Protein AF-A0A285EYS0-F1 (afdb_monomer)

Foldseek 3Di:
DDDDDPDPPPVVVVVVVVVVVVVVVVVVVVVVVVVCVVVVVVVVVVCVVVVVVVVVVVVVVVVVLVVQLVVVCVVDPSVVSNVVSVVVVVVVVVVVVVVVVVVVCVVDPPDPVVVVVVVVVVVVVVVVVVVVVVVD

Radius of gyration: 33.96 Å; Cα contacts (8 Å, |Δi|>4): 15; chains: 1; bounding box: 80×23×104 Å

Structure (mmCIF, N/CA/C/O backbone):
data_AF-A0A285EYS0-F1
#
_entry.id   AF-A0A285EYS0-F1
#
loop_
_atom_site.group_PDB
_atom_site.id
_atom_site.type_symbol
_atom_site.label_atom_id
_atom_site.label_alt_id
_atom_site.label_comp_id
_atom_site.label_asym_id
_atom_site.label_entity_id
_atom_site.label_seq_id
_atom_site.pdbx_PDB_ins_code
_atom_site.Cartn_x
_atom_site.Cartn_y
_atom_site.Cartn_z
_atom_site.occupancy
_atom_site.B_iso_or_equiv
_atom_site.auth_seq_id
_atom_site.auth_comp_id
_atom_site.auth_asym_id
_atom_site.auth_atom_id
_atom_site.pdbx_PDB_model_num
ATOM 1 N N . MET A 1 1 ? -44.220 -5.188 78.602 1.00 48.44 1 MET A N 1
ATOM 2 C CA . MET A 1 1 ? -44.219 -4.238 77.466 1.00 48.44 1 MET A CA 1
ATOM 3 C C . MET A 1 1 ? -42.795 -3.734 77.354 1.00 48.44 1 MET A C 1
ATOM 5 O O . MET A 1 1 ? -42.339 -3.124 78.301 1.00 48.44 1 MET A O 1
ATOM 9 N N . THR A 1 2 ? -42.006 -4.125 76.361 1.00 45.09 2 THR A N 1
ATOM 10 C CA . THR A 1 2 ? -42.129 -3.653 74.976 1.00 45.09 2 THR A CA 1
ATOM 11 C C . THR A 1 2 ? -41.519 -4.660 73.992 1.00 45.09 2 THR A C 1
ATOM 13 O O . THR A 1 2 ? -40.399 -5.130 74.155 1.00 45.09 2 THR A O 1
ATOM 16 N N . THR A 1 3 ? -42.273 -4.992 72.952 1.00 48.72 3 THR A N 1
ATOM 17 C CA . THR A 1 3 ? -41.838 -5.768 71.787 1.00 48.72 3 THR A CA 1
ATOM 18 C C . THR A 1 3 ? -41.036 -4.852 70.858 1.00 48.72 3 THR A C 1
ATOM 20 O O . THR A 1 3 ? -41.607 -3.921 70.293 1.00 48.72 3 THR A O 1
ATOM 23 N N . HIS A 1 4 ? -39.723 -5.061 70.724 1.00 51.66 4 HIS A N 1
ATOM 24 C CA . HIS A 1 4 ? -38.920 -4.409 69.682 1.00 51.66 4 HIS A CA 1
ATOM 25 C C . HIS A 1 4 ? -39.040 -5.222 68.395 1.00 51.66 4 HIS A C 1
ATOM 27 O O . HIS A 1 4 ? -38.507 -6.320 68.275 1.00 51.66 4 HIS A O 1
ATOM 33 N N . THR A 1 5 ? -39.830 -4.696 67.469 1.00 52.88 5 THR A N 1
ATOM 34 C CA . THR A 1 5 ? -40.111 -5.295 66.170 1.00 52.88 5 THR A CA 1
ATOM 35 C C . THR A 1 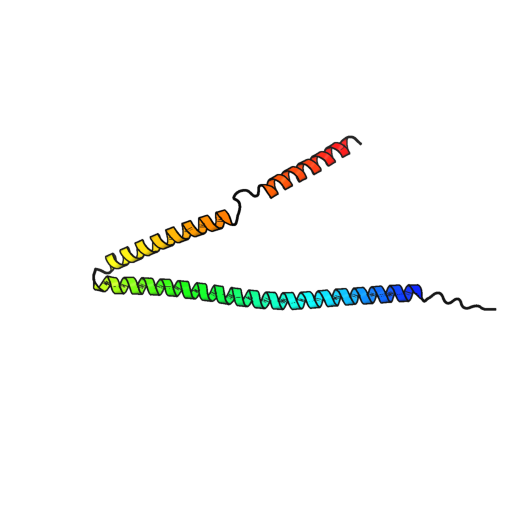5 ? -38.873 -5.212 65.271 1.00 52.88 5 THR A C 1
ATOM 37 O O . THR A 1 5 ? -38.493 -4.140 64.806 1.00 52.88 5 THR A O 1
ATOM 40 N N . GLU A 1 6 ? -38.264 -6.367 65.025 1.00 55.44 6 GLU A N 1
ATOM 41 C CA . GLU A 1 6 ? -37.297 -6.671 63.965 1.00 55.44 6 GLU A CA 1
ATOM 42 C C . GLU A 1 6 ? -37.856 -6.306 62.571 1.00 55.44 6 GLU A C 1
ATOM 44 O O . GLU A 1 6 ? -38.543 -7.105 61.937 1.00 55.44 6 GLU A O 1
ATOM 49 N N . GLN A 1 7 ? -37.605 -5.087 62.081 1.00 50.03 7 GLN A N 1
ATOM 50 C CA . GLN A 1 7 ? -38.058 -4.635 60.749 1.00 50.03 7 GLN A CA 1
ATOM 51 C C . GLN A 1 7 ? -36.955 -4.009 59.872 1.00 50.03 7 GLN A C 1
ATOM 53 O O . GLN A 1 7 ? -37.251 -3.304 58.912 1.00 50.03 7 GLN A O 1
ATOM 58 N N . GLN A 1 8 ? -35.679 -4.322 60.126 1.00 59.03 8 GLN A N 1
ATOM 59 C CA . GLN A 1 8 ? -34.570 -4.000 59.205 1.00 59.03 8 GLN A CA 1
ATOM 60 C C . GLN A 1 8 ? -33.944 -5.141 58.350 1.00 59.03 8 GLN A C 1
ATOM 62 O O . GLN A 1 8 ? -32.905 -4.883 57.744 1.00 59.03 8 GLN A O 1
ATOM 67 N N . PRO A 1 9 ? -34.514 -6.355 58.174 1.00 69.75 9 PRO A N 1
ATOM 68 C CA . PRO A 1 9 ? -33.832 -7.385 57.377 1.00 69.75 9 PRO A CA 1
ATOM 69 C C . PRO A 1 9 ? -33.974 -7.245 55.846 1.00 69.75 9 PRO A C 1
ATOM 71 O O . PRO A 1 9 ? -33.046 -7.572 55.115 1.00 69.75 9 PRO A O 1
ATOM 74 N N . THR A 1 10 ? -35.083 -6.731 55.304 1.00 74.38 10 THR A N 1
ATOM 75 C CA . THR A 1 10 ? -35.320 -6.702 53.840 1.00 74.38 10 THR A CA 1
ATOM 76 C C . THR A 1 10 ? -34.649 -5.532 53.119 1.00 74.38 10 THR A C 1
ATOM 78 O O . THR A 1 10 ? -34.122 -5.713 52.023 1.00 74.38 10 THR A O 1
ATOM 81 N N . ALA A 1 11 ? -34.618 -4.343 53.728 1.00 78.19 11 ALA A N 1
ATOM 82 C CA . ALA A 1 11 ? -33.977 -3.167 53.132 1.00 78.19 11 ALA A CA 1
ATOM 83 C C . ALA A 1 11 ? -32.448 -3.336 53.006 1.00 78.19 11 ALA A C 1
ATOM 85 O O . ALA A 1 11 ? -31.864 -2.950 51.993 1.00 78.19 11 ALA A O 1
ATOM 86 N N . GLN A 1 12 ? -31.806 -3.976 53.992 1.00 79.06 12 GLN A N 1
ATOM 87 C CA . GLN A 1 12 ? -30.372 -4.284 53.943 1.00 79.06 12 GLN A CA 1
ATOM 88 C C . GLN A 1 12 ? -30.030 -5.319 52.862 1.00 79.06 12 GLN A C 1
ATOM 90 O O . GLN A 1 12 ? -29.042 -5.142 52.155 1.00 79.06 12 GLN A O 1
ATOM 95 N N . LEU A 1 13 ? -30.857 -6.353 52.670 1.00 82.62 13 LEU A N 1
ATOM 96 C CA . LEU A 1 13 ? -30.640 -7.362 51.624 1.00 82.62 13 LEU A CA 1
ATOM 97 C C . LEU A 1 13 ? -30.757 -6.774 50.211 1.00 82.62 13 LEU A C 1
ATOM 99 O O . LEU A 1 13 ? -29.939 -7.087 49.349 1.00 82.62 13 LEU A O 1
ATOM 103 N N . VAL A 1 14 ? -31.728 -5.884 49.976 1.00 83.62 14 VAL A N 1
ATOM 104 C CA . VAL A 1 14 ? -31.880 -5.185 48.685 1.00 83.62 14 VAL A CA 1
ATOM 105 C C . VAL A 1 14 ? -30.687 -4.265 48.413 1.00 83.62 14 VAL A C 1
ATOM 107 O O . VAL A 1 14 ? -30.193 -4.218 47.283 1.00 83.62 14 VAL A O 1
ATOM 110 N N . SER A 1 15 ? -30.178 -3.582 49.442 1.00 84.00 15 SER A N 1
ATOM 111 C CA . SER A 1 15 ? -28.959 -2.772 49.339 1.00 84.00 15 SER A CA 1
ATOM 112 C C . SER A 1 15 ? -27.740 -3.628 48.983 1.00 84.00 15 SER A C 1
ATOM 114 O O . SER A 1 15 ? -27.019 -3.304 48.044 1.00 84.00 15 SER A O 1
ATOM 116 N N . GLN A 1 16 ? -27.542 -4.757 49.670 1.00 84.81 16 GLN A N 1
ATOM 117 C CA . GLN A 1 16 ? -26.415 -5.665 49.428 1.00 84.81 16 GLN A CA 1
ATOM 118 C C . GLN A 1 16 ? -26.482 -6.351 48.058 1.00 84.81 16 GLN A C 1
ATOM 120 O O . GLN A 1 16 ? -25.453 -6.522 47.410 1.00 84.81 16 GLN A O 1
ATOM 125 N N . LEU A 1 17 ? -27.674 -6.735 47.591 1.00 85.12 17 LEU A N 1
ATOM 126 C CA . LEU A 1 17 ? -27.872 -7.276 46.241 1.00 85.12 17 LEU A CA 1
ATOM 127 C C . LEU A 1 17 ? -27.559 -6.223 45.176 1.00 85.12 17 LEU A C 1
ATOM 129 O O . LEU A 1 17 ? -26.869 -6.522 44.206 1.00 85.12 17 LEU A O 1
ATOM 133 N N . SER A 1 18 ? -28.015 -4.984 45.372 1.00 88.62 18 SER A N 1
ATOM 134 C CA . SER A 1 18 ? -27.727 -3.874 44.453 1.00 88.62 18 SER A CA 1
ATOM 135 C C . SER A 1 18 ? -26.227 -3.578 44.380 1.00 88.62 18 SER A C 1
ATOM 137 O O . SER A 1 18 ? -25.688 -3.319 43.304 1.00 88.62 18 SER A O 1
ATOM 139 N N . GLU A 1 19 ? -25.535 -3.665 45.513 1.00 90.69 19 GLU A N 1
ATOM 140 C CA . GLU A 1 19 ? -24.089 -3.480 45.606 1.00 90.69 19 GLU A CA 1
ATOM 141 C C . GLU A 1 19 ? -23.313 -4.629 44.939 1.00 90.69 19 GLU A C 1
ATOM 143 O O . GLU A 1 19 ? -22.374 -4.379 44.180 1.00 90.69 19 GLU A O 1
ATOM 148 N N . GLN A 1 20 ? -23.753 -5.879 45.113 1.00 89.81 20 GLN A N 1
ATOM 149 C CA . GLN A 1 20 ? -23.179 -7.046 44.433 1.00 89.81 20 GLN A CA 1
ATOM 150 C C . GLN A 1 20 ? -23.387 -6.996 42.919 1.00 89.81 20 GLN A C 1
ATOM 152 O O . GLN A 1 20 ? -22.444 -7.226 42.169 1.00 89.81 20 GLN A O 1
ATOM 157 N N . VAL A 1 21 ? -24.587 -6.638 42.455 1.00 90.56 21 VAL A N 1
ATOM 158 C CA . VAL A 1 21 ? -24.869 -6.466 41.022 1.00 90.56 21 VAL A CA 1
ATOM 159 C C . VAL A 1 21 ? -24.027 -5.328 40.444 1.00 90.56 21 VAL A C 1
ATOM 161 O O . VAL A 1 21 ? -23.438 -5.485 39.379 1.00 90.56 21 VAL A O 1
ATOM 164 N N . SER A 1 22 ? -23.904 -4.203 41.156 1.00 92.88 22 SER A N 1
ATOM 165 C CA . SER A 1 22 ? -23.041 -3.087 40.745 1.00 92.88 22 SER A CA 1
ATOM 166 C C . SER A 1 22 ? -21.572 -3.507 40.640 1.00 92.88 22 SER A C 1
ATOM 168 O O . SER A 1 22 ? -20.877 -3.112 39.704 1.00 92.88 22 SER A O 1
ATOM 170 N N . THR A 1 23 ? -21.106 -4.340 41.569 1.00 92.56 23 THR A N 1
ATOM 171 C CA . THR A 1 2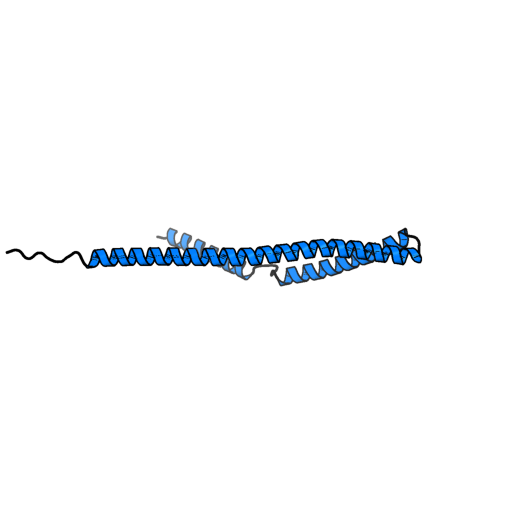3 ? -19.742 -4.885 41.570 1.00 92.56 23 THR A CA 1
ATOM 172 C C . THR A 1 23 ? -19.533 -5.844 40.403 1.00 92.56 23 THR A C 1
ATOM 174 O O . THR A 1 23 ? -18.605 -5.654 39.626 1.00 92.56 23 THR A O 1
ATOM 177 N N . LEU A 1 24 ? -20.458 -6.781 40.188 1.00 94.38 24 LEU A N 1
ATOM 178 C CA . LEU A 1 24 ? -20.407 -7.728 39.075 1.00 94.38 24 LEU A CA 1
ATOM 179 C C . LEU A 1 24 ? -20.370 -7.015 37.718 1.00 94.38 24 LEU A C 1
ATOM 181 O O . LEU A 1 24 ? -19.567 -7.356 36.856 1.00 94.38 24 LEU A O 1
ATOM 185 N N . VAL A 1 25 ? -21.206 -5.988 37.533 1.00 95.44 25 VAL A N 1
ATOM 186 C CA . VAL A 1 25 ? -21.209 -5.187 36.301 1.00 95.44 25 VAL A CA 1
ATOM 187 C C . VAL A 1 25 ? -19.865 -4.482 36.103 1.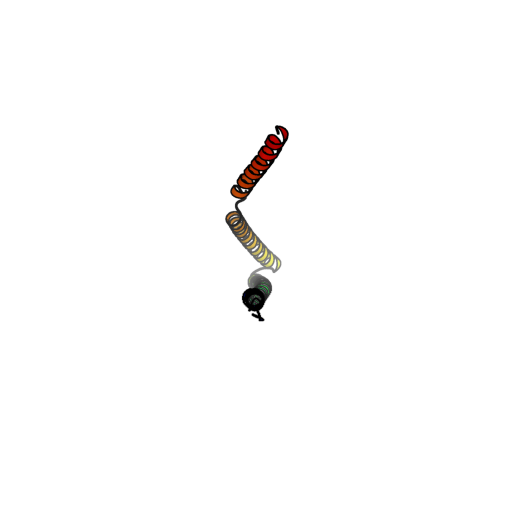00 95.44 25 VAL A C 1
ATOM 189 O O . VAL A 1 25 ? -19.353 -4.449 34.986 1.00 95.44 25 VAL A O 1
ATOM 192 N N . LYS A 1 26 ? -19.260 -3.929 37.163 1.00 95.88 26 LYS A N 1
ATOM 193 C CA . LYS A 1 26 ? -17.925 -3.311 37.078 1.00 95.88 26 LYS A CA 1
ATOM 194 C C . LYS A 1 26 ? -16.842 -4.330 36.728 1.00 95.88 26 LYS A C 1
ATOM 196 O O . LYS A 1 26 ? -15.945 -4.001 35.947 1.00 95.88 26 LYS A O 1
ATOM 201 N N . ASP A 1 27 ? -16.928 -5.539 37.266 1.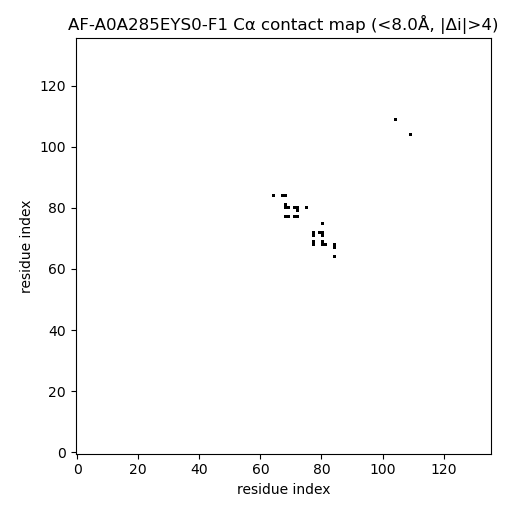00 96.19 27 ASP A N 1
ATOM 202 C CA . ASP A 1 27 ? -15.970 -6.610 36.996 1.00 96.19 27 ASP A CA 1
ATOM 203 C C . ASP A 1 27 ? -16.079 -7.091 35.548 1.00 96.19 27 ASP A C 1
ATOM 205 O O . ASP A 1 27 ? -15.066 -7.160 34.853 1.00 96.19 27 ASP A O 1
ATOM 209 N N . GLU A 1 28 ? -17.297 -7.298 35.045 1.00 95.56 28 GLU A N 1
ATOM 210 C CA . GLU A 1 28 ? -17.545 -7.691 33.654 1.00 95.56 28 GLU A CA 1
ATOM 211 C C . GLU A 1 28 ? -17.069 -6.607 32.676 1.00 95.56 28 GLU A C 1
ATOM 213 O O . GLU A 1 28 ? -16.426 -6.899 31.668 1.00 95.56 28 GLU A O 1
ATOM 218 N N . LEU A 1 29 ? -17.302 -5.328 32.999 1.00 95.81 29 LEU A N 1
ATOM 219 C CA . LEU A 1 29 ? -16.773 -4.205 32.220 1.00 95.81 29 LEU A CA 1
ATOM 220 C C . LEU A 1 29 ? -15.242 -4.162 32.243 1.00 95.81 29 LEU A C 1
ATOM 222 O O . LEU A 1 29 ? -14.613 -3.865 31.225 1.00 95.81 29 LEU A O 1
ATOM 226 N N . THR A 1 30 ? -14.629 -4.454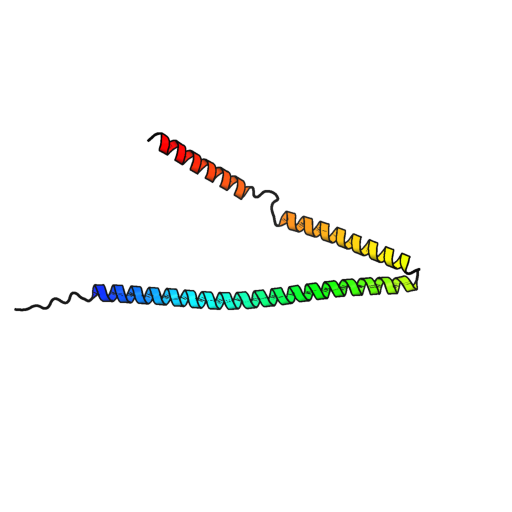 33.389 1.00 96.62 30 THR A N 1
ATOM 227 C CA . THR A 1 30 ? -13.169 -4.496 33.526 1.00 96.62 30 THR A CA 1
ATOM 228 C C . THR A 1 30 ? -12.587 -5.651 32.718 1.00 96.62 30 THR A C 1
ATOM 230 O O . THR A 1 30 ? -11.613 -5.457 31.988 1.00 96.62 30 THR A O 1
ATOM 233 N N . LEU A 1 31 ? -13.217 -6.823 32.769 1.00 96.12 31 LEU A N 1
ATOM 234 C CA . LEU A 1 31 ? -12.842 -7.994 31.988 1.00 96.12 31 LEU A CA 1
ATOM 235 C C . LEU A 1 31 ? -12.987 -7.735 30.485 1.00 96.12 31 LEU A C 1
ATOM 237 O O . LEU A 1 31 ? -12.023 -7.913 29.739 1.00 96.12 31 LEU A O 1
ATOM 241 N N . ALA A 1 32 ? -14.137 -7.215 30.052 1.00 96.06 32 ALA A N 1
ATOM 242 C CA . ALA A 1 32 ? -14.385 -6.841 28.664 1.00 96.06 32 ALA A CA 1
ATOM 243 C C . ALA A 1 32 ? -13.366 -5.805 28.169 1.00 96.06 32 ALA A C 1
ATOM 245 O O . ALA A 1 32 ? -12.863 -5.908 27.048 1.00 96.06 32 ALA A O 1
ATOM 246 N N . ARG A 1 33 ? -12.995 -4.832 29.014 1.00 95.94 33 ARG A N 1
ATOM 247 C CA . ARG A 1 33 ? -11.950 -3.852 28.695 1.00 95.94 33 ARG A CA 1
ATOM 248 C C . ARG A 1 33 ? -10.589 -4.519 28.510 1.00 95.94 33 ARG A C 1
ATOM 250 O O . ARG A 1 33 ? -9.892 -4.183 27.554 1.00 95.94 33 ARG A O 1
ATOM 257 N N . MET A 1 34 ? -10.201 -5.442 29.390 1.00 96.81 34 MET A N 1
ATOM 258 C CA . MET A 1 34 ? -8.940 -6.181 29.260 1.00 96.81 34 MET A CA 1
ATOM 259 C C . MET A 1 34 ? -8.910 -7.008 27.973 1.00 96.81 34 MET A C 1
ATOM 261 O O . MET A 1 34 ? -7.952 -6.914 27.203 1.00 96.81 34 MET A O 1
ATOM 265 N N . GLU A 1 35 ? -9.984 -7.743 27.687 1.00 95.56 35 GLU A N 1
ATOM 266 C CA . GLU A 1 35 ? -10.088 -8.556 26.478 1.00 95.56 35 GLU A CA 1
ATOM 267 C C . GLU A 1 35 ? -10.076 -7.689 25.209 1.00 95.56 35 GLU A C 1
ATOM 269 O O . GLU A 1 35 ? -9.403 -8.022 24.232 1.00 95.56 35 GLU A O 1
ATOM 274 N N . MET A 1 36 ? -10.752 -6.535 25.226 1.00 96.69 36 MET A N 1
ATOM 275 C CA . MET A 1 36 ? -10.698 -5.558 24.136 1.00 96.69 36 MET A CA 1
ATOM 276 C C . MET A 1 36 ? -9.291 -5.010 23.910 1.00 96.69 36 MET A C 1
ATOM 278 O O . MET A 1 36 ? -8.874 -4.886 22.760 1.00 96.69 36 MET A O 1
ATOM 282 N N . VAL A 1 37 ? -8.554 -4.673 24.971 1.00 96.31 37 VAL A N 1
ATOM 283 C CA . VAL A 1 37 ? -7.173 -4.180 24.854 1.00 96.31 37 VAL A CA 1
ATOM 284 C C . VAL A 1 37 ? -6.273 -5.261 24.267 1.00 96.31 37 VAL A C 1
ATOM 286 O O . VAL A 1 37 ? -5.478 -4.974 23.373 1.00 96.31 37 VAL A O 1
ATOM 289 N N . GLU A 1 38 ? -6.410 -6.509 24.710 1.00 95.19 38 GLU A N 1
ATOM 290 C CA . GLU A 1 38 ? -5.604 -7.607 24.187 1.00 95.19 38 GLU A CA 1
ATOM 291 C C . GLU A 1 38 ? -5.938 -7.932 22.724 1.00 95.19 38 GLU A C 1
ATOM 293 O O . GLU A 1 38 ? -5.030 -8.031 21.891 1.00 95.19 38 GLU A O 1
ATOM 298 N N . LYS A 1 39 ? -7.228 -8.009 22.373 1.00 94.62 39 LYS A N 1
ATOM 299 C CA . LYS A 1 39 ? -7.679 -8.147 20.978 1.00 94.62 39 LYS A CA 1
ATOM 300 C C . LYS A 1 39 ? -7.191 -6.981 20.124 1.00 94.62 39 LYS A C 1
ATOM 302 O O . LYS A 1 39 ? -6.660 -7.206 19.039 1.00 94.62 39 LYS A O 1
ATOM 307 N N . GLY A 1 40 ? -7.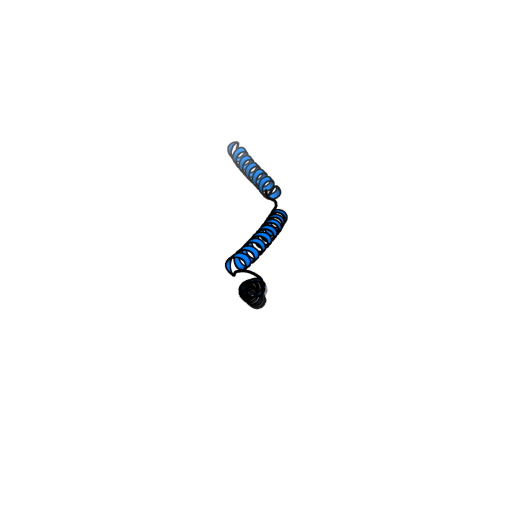305 -5.755 20.630 1.00 96.31 40 GLY A N 1
ATOM 308 C CA . GLY A 1 40 ? -6.849 -4.537 19.967 1.00 96.31 40 GLY A CA 1
ATOM 309 C C . GLY A 1 40 ? -5.340 -4.527 19.737 1.00 96.31 40 GLY A C 1
ATOM 310 O O . GLY A 1 40 ? -4.893 -4.186 18.646 1.00 96.31 40 GLY A O 1
ATOM 311 N N . LYS A 1 41 ? -4.545 -4.979 20.711 1.00 96.44 41 LYS A N 1
ATOM 312 C CA . LYS A 1 41 ? -3.090 -5.108 20.571 1.00 96.44 41 LYS A CA 1
ATOM 313 C C . LYS A 1 41 ? -2.725 -6.138 19.508 1.00 96.44 41 LYS A C 1
ATOM 315 O O . LYS A 1 41 ? -1.921 -5.836 18.634 1.00 96.44 41 LYS A O 1
ATOM 320 N N . ARG A 1 42 ? -3.333 -7.328 19.540 1.00 94.88 42 ARG A N 1
ATOM 321 C CA . ARG A 1 42 ? -3.080 -8.380 18.539 1.00 94.88 42 ARG A CA 1
ATOM 322 C C . ARG A 1 42 ? -3.481 -7.924 17.136 1.00 94.88 42 ARG A C 1
ATOM 324 O O . ARG A 1 42 ? -2.694 -8.075 16.205 1.00 94.88 42 ARG A O 1
ATOM 331 N N . ALA A 1 43 ? -4.658 -7.315 16.999 1.00 96.12 43 ALA A N 1
ATOM 332 C CA . ALA A 1 43 ? -5.124 -6.749 15.737 1.00 96.12 43 ALA A CA 1
ATOM 333 C C . ALA A 1 43 ? -4.204 -5.621 15.248 1.00 96.12 43 ALA A C 1
ATOM 335 O O . ALA A 1 43 ? -3.825 -5.609 14.082 1.00 96.12 43 ALA A O 1
ATOM 336 N N . GLY A 1 44 ? -3.787 -4.718 16.139 1.00 95.75 44 GLY A N 1
ATOM 337 C CA . GLY A 1 44 ? -2.886 -3.609 15.829 1.00 95.75 44 GLY A CA 1
ATOM 338 C C . GLY A 1 44 ? -1.496 -4.074 15.401 1.00 95.75 44 GLY A C 1
ATOM 339 O O . GLY A 1 44 ? -0.985 -3.613 14.385 1.00 95.75 44 GLY A O 1
ATOM 340 N N . THR A 1 45 ? -0.896 -5.033 16.112 1.00 97.31 45 THR A N 1
ATOM 341 C CA . THR A 1 45 ? 0.381 -5.640 15.711 1.00 97.31 45 THR A CA 1
ATOM 342 C C . THR A 1 45 ? 0.249 -6.371 14.378 1.00 97.31 45 THR A C 1
ATOM 344 O O . THR A 1 45 ? 1.100 -6.193 13.513 1.00 97.31 45 THR A O 1
ATOM 347 N N . GLY A 1 46 ? -0.825 -7.140 14.173 1.00 95.06 46 GLY A N 1
ATOM 348 C CA . GLY A 1 46 ? -1.082 -7.823 12.905 1.00 95.06 46 GLY A CA 1
ATOM 349 C C . GLY A 1 46 ? -1.236 -6.848 11.735 1.00 95.06 46 GLY A C 1
ATOM 350 O O . GLY A 1 46 ? -0.584 -7.014 10.707 1.00 95.06 46 GLY A O 1
ATOM 351 N N . ALA A 1 47 ? -2.027 -5.789 11.912 1.00 97.19 47 ALA A N 1
ATOM 352 C CA . ALA A 1 47 ? -2.195 -4.731 10.921 1.00 97.19 47 ALA A CA 1
ATOM 353 C C . ALA A 1 47 ? -0.878 -3.987 10.647 1.00 97.19 47 ALA A C 1
ATOM 355 O O . ALA A 1 47 ? -0.565 -3.711 9.493 1.00 97.19 47 ALA A O 1
ATOM 356 N N . GLY A 1 48 ? -0.079 -3.715 11.683 1.00 97.44 48 GLY A N 1
ATOM 357 C CA . GLY A 1 48 ? 1.241 -3.100 11.550 1.00 97.44 48 GLY A CA 1
ATOM 358 C C . GLY A 1 48 ? 2.230 -3.978 10.781 1.00 97.44 48 GLY A C 1
ATOM 359 O O . GLY A 1 48 ? 2.900 -3.489 9.875 1.00 97.44 48 GLY A O 1
ATOM 360 N N . LEU A 1 49 ? 2.285 -5.279 11.084 1.00 97.88 49 LEU A N 1
ATOM 361 C CA . LEU A 1 49 ? 3.134 -6.239 10.373 1.00 97.88 49 LEU A CA 1
ATOM 362 C C . LEU A 1 49 ? 2.704 -6.405 8.914 1.00 97.88 49 LEU A C 1
ATOM 364 O O . LEU A 1 49 ? 3.556 -6.366 8.032 1.00 97.88 49 LEU A O 1
ATOM 368 N N . LEU A 1 50 ? 1.402 -6.542 8.641 1.00 96.69 50 LEU A N 1
ATOM 369 C CA . LEU A 1 50 ? 0.893 -6.618 7.268 1.00 96.69 50 LEU A CA 1
ATOM 370 C C . LEU A 1 50 ? 1.124 -5.316 6.498 1.00 96.69 50 LEU A C 1
ATOM 372 O O . LEU A 1 50 ? 1.518 -5.362 5.336 1.00 96.69 50 LEU A O 1
ATOM 376 N N . GLY A 1 51 ? 0.940 -4.163 7.142 1.00 97.56 51 GLY A N 1
ATOM 377 C CA . GLY A 1 51 ? 1.260 -2.863 6.558 1.00 97.56 51 GLY A CA 1
ATOM 378 C C . GLY A 1 51 ? 2.745 -2.746 6.211 1.00 97.56 51 GLY A C 1
ATOM 379 O O . GLY A 1 51 ? 3.090 -2.411 5.079 1.00 97.56 51 GLY A O 1
ATOM 380 N N . GLY A 1 52 ? 3.629 -3.099 7.148 1.00 97.81 52 GLY A N 1
ATOM 381 C CA . GLY A 1 52 ? 5.078 -3.110 6.935 1.00 97.81 52 GLY A CA 1
ATOM 382 C C . GLY A 1 52 ? 5.512 -4.085 5.838 1.00 97.81 52 GLY A C 1
ATOM 383 O O . GLY A 1 52 ? 6.299 -3.719 4.965 1.00 97.81 52 GLY A O 1
ATOM 384 N N . ALA A 1 53 ? 4.953 -5.298 5.821 1.00 97.12 53 ALA A N 1
ATOM 385 C CA . ALA A 1 53 ? 5.183 -6.277 4.762 1.00 97.12 53 ALA A CA 1
ATOM 386 C C . ALA A 1 53 ? 4.709 -5.759 3.398 1.00 97.12 53 ALA A C 1
ATOM 388 O O . ALA A 1 53 ? 5.410 -5.936 2.406 1.00 97.12 53 ALA A O 1
ATOM 389 N N . GLY A 1 54 ? 3.567 -5.066 3.348 1.00 96.81 54 GLY A N 1
ATOM 390 C CA . GLY A 1 54 ? 3.063 -4.413 2.142 1.00 96.81 54 GLY A CA 1
ATOM 391 C C . GLY A 1 54 ? 4.034 -3.363 1.600 1.00 96.81 54 GLY A C 1
ATOM 392 O O . GLY A 1 54 ? 4.376 -3.398 0.421 1.00 96.81 54 GLY A O 1
ATOM 393 N N . VAL A 1 55 ? 4.549 -2.477 2.459 1.00 98.00 55 VAL A N 1
ATOM 394 C CA . VAL A 1 55 ? 5.561 -1.479 2.066 1.00 98.00 55 VAL A CA 1
ATOM 395 C C . VAL A 1 55 ? 6.838 -2.155 1.562 1.00 98.00 55 VAL A C 1
ATOM 397 O O . VAL A 1 55 ? 7.359 -1.785 0.511 1.00 98.00 55 VAL A O 1
ATOM 400 N N . MET A 1 56 ? 7.329 -3.179 2.262 1.00 98.00 56 MET A N 1
ATOM 401 C CA . MET A 1 56 ? 8.531 -3.903 1.844 1.00 98.00 56 MET A CA 1
ATOM 402 C C . MET A 1 56 ? 8.328 -4.644 0.515 1.00 98.00 56 MET A C 1
ATOM 404 O O . MET A 1 56 ? 9.213 -4.628 -0.338 1.00 98.00 56 MET A O 1
ATOM 408 N N . ALA A 1 57 ? 7.146 -5.225 0.294 1.00 96.44 57 ALA A N 1
ATOM 409 C CA . ALA A 1 57 ? 6.779 -5.839 -0.976 1.00 96.44 57 ALA A CA 1
ATOM 410 C C . ALA A 1 57 ? 6.727 -4.811 -2.117 1.00 96.44 57 ALA A C 1
ATOM 412 O O . ALA A 1 57 ? 7.206 -5.110 -3.208 1.00 96.44 57 ALA A O 1
ATOM 413 N N . LEU A 1 58 ? 6.225 -3.592 -1.877 1.00 93.88 58 LEU A N 1
ATOM 414 C CA . LEU A 1 58 ? 6.241 -2.515 -2.878 1.00 93.88 58 LEU A CA 1
ATOM 415 C C . LEU A 1 58 ? 7.670 -2.167 -3.314 1.00 93.88 58 LEU A C 1
ATOM 417 O O . LEU A 1 58 ? 7.948 -2.110 -4.514 1.00 93.88 58 LEU A O 1
ATOM 421 N N . TYR A 1 59 ? 8.593 -1.999 -2.362 1.00 97.31 59 TYR A N 1
ATOM 422 C CA . TYR A 1 59 ? 10.009 -1.793 -2.684 1.00 97.31 59 TYR A CA 1
ATOM 423 C C . TYR A 1 59 ? 10.620 -2.999 -3.406 1.00 97.31 59 TYR A C 1
ATOM 425 O O . TYR A 1 59 ? 11.364 -2.817 -4.368 1.00 97.31 59 TYR A O 1
ATOM 433 N N . GLY A 1 60 ? 10.276 -4.222 -2.991 1.00 97.69 60 GLY A N 1
ATOM 434 C CA . GLY A 1 60 ? 10.724 -5.457 -3.636 1.00 97.69 60 GLY A CA 1
ATOM 435 C C . GLY A 1 60 ? 10.281 -5.563 -5.097 1.00 97.69 60 GLY A C 1
ATOM 436 O O . GLY A 1 60 ? 11.090 -5.898 -5.958 1.00 97.69 60 GLY A O 1
ATOM 437 N N . VAL A 1 61 ? 9.030 -5.205 -5.403 1.00 95.69 61 VAL A N 1
ATOM 438 C CA . VAL A 1 61 ? 8.527 -5.133 -6.785 1.00 95.69 61 VAL A CA 1
ATOM 439 C C . VAL A 1 61 ? 9.299 -4.082 -7.583 1.00 95.69 61 VAL A C 1
ATOM 441 O O . VAL A 1 61 ? 9.730 -4.368 -8.696 1.00 95.69 61 VAL A O 1
ATOM 444 N N . GLY A 1 62 ? 9.539 -2.895 -7.018 1.00 95.50 62 GLY A N 1
ATOM 445 C CA . GLY A 1 62 ? 10.351 -1.860 -7.667 1.00 95.50 62 GLY A CA 1
ATOM 446 C C . GLY A 1 62 ? 11.769 -2.340 -7.994 1.00 95.50 62 GLY A C 1
ATOM 447 O O . GLY A 1 62 ? 12.221 -2.202 -9.131 1.00 95.50 62 GLY A O 1
ATOM 448 N N . ALA A 1 63 ? 12.444 -2.968 -7.029 1.00 97.81 63 ALA A N 1
ATOM 449 C CA . ALA A 1 63 ? 13.771 -3.544 -7.223 1.00 97.81 63 ALA A CA 1
ATOM 450 C C . ALA A 1 63 ? 13.769 -4.634 -8.306 1.00 97.81 63 ALA A C 1
ATOM 452 O O . ALA A 1 63 ? 14.632 -4.623 -9.180 1.00 97.81 63 ALA A O 1
ATOM 453 N N . LEU A 1 64 ? 12.767 -5.519 -8.310 1.00 97.56 64 LEU A N 1
ATOM 454 C CA . LEU A 1 64 ? 12.620 -6.565 -9.322 1.00 97.56 64 LEU A CA 1
ATOM 455 C C . LEU A 1 64 ? 12.465 -5.984 -10.734 1.00 97.56 64 LEU A C 1
ATOM 457 O O . LEU A 1 64 ? 13.109 -6.463 -11.664 1.00 97.56 64 LEU A O 1
ATOM 461 N N . LEU A 1 65 ? 11.650 -4.942 -10.907 1.00 96.75 65 LEU A N 1
ATOM 462 C CA . LEU A 1 65 ? 11.473 -4.282 -12.205 1.00 96.75 65 LEU A CA 1
ATOM 463 C C . LEU A 1 65 ? 12.775 -3.642 -12.696 1.00 96.75 65 LEU A C 1
ATOM 465 O O . LEU A 1 65 ? 13.102 -3.756 -13.878 1.00 96.75 65 LEU A O 1
ATOM 469 N N . VAL A 1 66 ? 13.547 -3.027 -11.793 1.00 96.69 66 VAL A N 1
ATOM 470 C CA . VAL A 1 66 ? 14.887 -2.506 -12.105 1.00 96.69 66 VAL A CA 1
ATOM 471 C C . VAL A 1 66 ? 15.825 -3.641 -12.519 1.00 96.69 66 VAL A C 1
ATOM 473 O O . VAL A 1 66 ? 16.510 -3.513 -13.531 1.00 96.69 66 VAL A O 1
ATOM 476 N N . THR A 1 67 ? 15.830 -4.768 -11.801 1.00 98.00 67 THR A N 1
ATOM 477 C CA . THR A 1 67 ? 16.632 -5.948 -12.161 1.00 98.00 67 THR A CA 1
ATOM 478 C C . THR A 1 67 ? 16.257 -6.485 -13.540 1.00 98.00 67 THR A C 1
ATOM 480 O O . THR A 1 67 ? 17.144 -6.723 -14.355 1.00 98.00 67 THR A O 1
ATOM 483 N N . ILE A 1 68 ? 14.963 -6.629 -13.841 1.00 97.81 68 ILE A N 1
ATOM 484 C CA . ILE A 1 68 ? 14.491 -7.072 -15.162 1.00 97.81 68 ILE A CA 1
ATOM 485 C C . ILE A 1 68 ? 14.955 -6.095 -16.247 1.00 97.81 68 ILE A C 1
ATOM 487 O O . ILE A 1 68 ? 15.485 -6.523 -17.271 1.00 97.81 68 ILE A O 1
ATOM 491 N N . GLY A 1 69 ? 14.811 -4.788 -16.015 1.00 98.00 69 GLY A N 1
ATOM 492 C CA . GLY A 1 69 ? 15.283 -3.760 -16.941 1.00 98.00 69 GLY A CA 1
ATOM 493 C C . GLY A 1 69 ? 16.791 -3.833 -17.184 1.00 98.00 69 GLY A C 1
ATOM 494 O O . GLY A 1 69 ? 17.226 -3.773 -18.331 1.00 98.00 69 GLY A O 1
ATOM 495 N N . ALA A 1 70 ? 17.585 -4.029 -16.128 1.00 97.81 70 ALA A N 1
ATOM 496 C CA . ALA A 1 70 ? 19.035 -4.175 -16.223 1.00 97.81 70 ALA A CA 1
ATOM 497 C C . ALA A 1 70 ? 19.441 -5.428 -17.014 1.00 97.81 70 ALA A C 1
ATOM 499 O O . ALA A 1 70 ? 20.327 -5.351 -17.860 1.00 97.81 70 ALA A O 1
ATOM 500 N N . VAL A 1 71 ? 18.765 -6.561 -16.793 1.00 98.19 71 VAL A N 1
ATOM 501 C CA . VAL A 1 71 ? 19.001 -7.801 -17.550 1.00 98.19 71 VAL A CA 1
ATOM 502 C C . VAL A 1 71 ? 18.641 -7.619 -19.025 1.00 98.19 71 VAL A C 1
ATOM 504 O O . VAL A 1 71 ? 19.417 -8.009 -19.892 1.00 98.19 71 VAL A O 1
ATOM 507 N N . LEU A 1 72 ? 17.503 -6.991 -19.337 1.00 98.00 72 LEU A N 1
ATOM 508 C CA . LEU A 1 72 ? 17.111 -6.706 -20.722 1.00 98.00 72 LEU A CA 1
ATOM 509 C C . LEU A 1 72 ? 18.092 -5.754 -21.413 1.00 98.00 72 LEU A C 1
ATOM 511 O O . LEU A 1 72 ? 18.411 -5.954 -22.584 1.00 98.00 72 LEU A O 1
ATOM 515 N N . ALA A 1 73 ? 18.615 -4.763 -20.688 1.00 97.44 73 ALA A N 1
ATOM 516 C CA . ALA A 1 73 ? 19.596 -3.814 -21.205 1.00 97.44 73 ALA A CA 1
ATOM 517 C C . ALA A 1 73 ? 20.934 -4.467 -21.614 1.00 97.44 73 ALA A C 1
ATOM 519 O O . ALA A 1 73 ? 21.715 -3.843 -22.328 1.00 97.44 73 ALA A O 1
ATOM 520 N N . LEU A 1 74 ? 21.193 -5.725 -21.227 1.00 98.00 74 LEU A N 1
ATOM 521 C CA . LEU A 1 74 ? 22.329 -6.502 -21.742 1.00 98.00 74 LEU A CA 1
ATOM 522 C C . LEU A 1 74 ? 22.159 -6.897 -23.218 1.00 98.00 74 LEU A C 1
ATOM 524 O O . LEU A 1 74 ? 23.147 -7.161 -23.897 1.00 98.00 74 LEU A O 1
ATOM 528 N N . PHE A 1 75 ? 20.920 -6.940 -23.716 1.00 97.69 75 PHE A N 1
ATOM 529 C CA . PHE A 1 75 ? 20.585 -7.410 -25.064 1.00 97.69 75 PHE A CA 1
ATOM 530 C C . PHE A 1 75 ? 20.056 -6.301 -25.985 1.00 97.69 75 PHE A C 1
ATOM 532 O O . PHE A 1 75 ? 19.960 -6.504 -27.194 1.00 97.69 75 PHE A O 1
ATOM 539 N N . MET A 1 76 ? 19.681 -5.139 -25.442 1.00 97.38 76 MET A N 1
ATOM 540 C CA . MET A 1 76 ? 19.091 -4.028 -26.198 1.00 97.38 76 MET A CA 1
ATOM 541 C C . MET A 1 76 ? 19.377 -2.671 -25.538 1.00 97.38 76 MET A C 1
ATOM 543 O O . MET A 1 76 ? 19.730 -2.627 -24.361 1.00 97.38 76 MET A O 1
ATOM 547 N N . PRO A 1 77 ? 19.181 -1.539 -26.241 1.00 97.56 77 PRO A N 1
ATOM 548 C CA . PRO A 1 77 ? 19.339 -0.219 -25.642 1.00 97.56 77 PRO A CA 1
ATOM 549 C C . PRO A 1 77 ? 18.439 -0.019 -24.417 1.00 97.56 77 PRO A C 1
ATOM 551 O O . PRO A 1 77 ? 17.277 -0.431 -24.410 1.00 97.56 77 PRO A O 1
ATOM 554 N N . VAL A 1 78 ? 18.952 0.699 -23.414 1.00 96.44 78 VAL A N 1
ATOM 555 C CA . VAL A 1 78 ? 18.272 0.909 -22.122 1.00 96.44 78 VAL A CA 1
ATOM 556 C C . VAL A 1 78 ? 16.856 1.480 -22.264 1.00 96.44 78 VAL A C 1
ATOM 558 O O . VAL A 1 78 ? 15.963 1.105 -21.510 1.00 96.44 78 VAL A O 1
ATOM 561 N N . TRP A 1 79 ? 16.618 2.337 -23.263 1.00 96.75 79 TRP A N 1
ATOM 562 C CA . TRP A 1 79 ? 15.301 2.930 -23.500 1.00 96.75 79 TRP A CA 1
ATOM 563 C C . TRP A 1 79 ? 14.268 1.896 -23.977 1.00 96.75 79 TRP A C 1
ATOM 565 O O . TRP A 1 79 ? 13.110 1.965 -23.569 1.00 96.75 79 TRP A O 1
ATOM 575 N N . VAL A 1 80 ? 14.679 0.904 -24.778 1.00 97.75 80 VAL A N 1
ATOM 576 C CA . VAL A 1 80 ? 13.799 -0.188 -25.232 1.00 97.75 80 VAL A CA 1
ATOM 577 C C . VAL A 1 80 ? 13.476 -1.110 -24.061 1.00 97.75 80 VAL A C 1
ATOM 579 O O . VAL A 1 80 ? 12.311 -1.429 -23.831 1.00 97.75 80 VAL A O 1
ATOM 582 N N . ALA A 1 81 ? 14.491 -1.478 -23.274 1.00 97.62 81 ALA A N 1
ATOM 583 C CA . ALA A 1 81 ? 14.313 -2.284 -22.070 1.00 97.62 81 ALA A CA 1
ATOM 584 C C . ALA A 1 81 ? 13.341 -1.614 -21.081 1.00 97.62 81 ALA A C 1
ATOM 586 O O . ALA A 1 81 ? 12.399 -2.249 -20.605 1.00 97.62 81 ALA A O 1
ATOM 587 N N . ALA A 1 82 ? 13.514 -0.312 -20.829 1.00 95.31 82 ALA A N 1
ATOM 588 C CA . ALA A 1 82 ? 12.634 0.465 -19.962 1.00 95.31 82 ALA A CA 1
ATOM 589 C C . ALA A 1 82 ? 11.187 0.519 -20.484 1.00 95.31 82 ALA A C 1
ATOM 591 O O . ALA A 1 82 ? 10.251 0.373 -19.694 1.00 95.31 82 ALA A O 1
ATOM 592 N N . LEU A 1 83 ? 10.981 0.674 -21.798 1.00 97.88 83 LEU A N 1
ATOM 593 C CA . LEU A 1 83 ? 9.641 0.634 -22.396 1.00 97.88 83 LEU A CA 1
ATOM 594 C C . LEU A 1 83 ? 8.968 -0.728 -22.209 1.00 97.88 83 LEU A C 1
ATOM 596 O O . LEU A 1 83 ? 7.802 -0.771 -21.820 1.00 97.88 83 LEU A O 1
ATOM 600 N N . ILE A 1 84 ? 9.689 -1.833 -22.420 1.00 97.25 84 ILE A N 1
ATOM 601 C CA . ILE A 1 84 ? 9.148 -3.187 -22.221 1.00 97.25 84 ILE A CA 1
ATOM 602 C C . ILE A 1 84 ? 8.704 -3.377 -20.768 1.00 97.25 84 ILE A C 1
ATOM 604 O O . ILE A 1 84 ? 7.565 -3.773 -20.520 1.00 97.25 84 ILE A O 1
ATOM 608 N N . VAL A 1 85 ? 9.566 -3.041 -19.804 1.00 97.19 85 VAL A N 1
ATOM 609 C CA . VAL A 1 85 ? 9.237 -3.142 -18.372 1.00 97.19 85 VAL A CA 1
ATOM 610 C C . VAL A 1 85 ? 8.027 -2.272 -18.024 1.00 97.19 85 VAL A C 1
ATOM 612 O O . VAL A 1 85 ? 7.145 -2.714 -17.289 1.00 97.19 85 VAL A O 1
ATOM 615 N N . THR A 1 86 ? 7.940 -1.070 -18.599 1.00 96.81 86 THR A N 1
ATOM 616 C CA . THR A 1 86 ? 6.809 -0.152 -18.396 1.00 96.81 86 THR A CA 1
ATOM 617 C C . THR A 1 86 ? 5.502 -0.764 -18.897 1.00 96.81 86 THR A C 1
ATOM 619 O O . THR A 1 86 ? 4.522 -0.803 -18.157 1.00 96.81 86 THR A O 1
ATOM 622 N N . VAL A 1 87 ? 5.475 -1.298 -20.120 1.00 97.62 87 VAL A N 1
ATOM 623 C CA . VAL A 1 87 ? 4.272 -1.932 -20.686 1.00 97.62 87 VAL A CA 1
ATOM 624 C C . VAL A 1 87 ? 3.835 -3.133 -19.846 1.00 97.62 87 VAL A C 1
ATOM 626 O O . VAL A 1 87 ? 2.650 -3.263 -19.542 1.00 97.62 87 VAL A O 1
ATOM 629 N N . VAL A 1 88 ? 4.777 -3.979 -19.418 1.00 95.88 88 VAL A N 1
ATOM 630 C CA . VAL A 1 88 ? 4.483 -5.132 -18.552 1.00 95.88 88 VAL A CA 1
ATOM 631 C C . VAL A 1 88 ? 3.906 -4.678 -17.209 1.00 95.88 88 VAL A C 1
ATOM 633 O O . VAL A 1 88 ? 2.894 -5.223 -16.767 1.00 95.88 88 VAL A O 1
ATOM 636 N N . LEU A 1 89 ? 4.491 -3.650 -16.585 1.00 95.31 89 LEU A N 1
ATOM 637 C CA . LEU A 1 89 ? 4.015 -3.096 -15.318 1.00 95.31 89 LEU A CA 1
ATOM 638 C C . LEU A 1 89 ? 2.588 -2.550 -15.433 1.00 95.31 89 LEU A C 1
ATOM 640 O O . LEU A 1 89 ? 1.729 -2.903 -14.626 1.00 95.31 89 LEU A O 1
ATOM 644 N N . PHE A 1 90 ? 2.316 -1.713 -16.436 1.00 96.19 90 PHE A N 1
ATOM 645 C CA . PHE A 1 90 ? 0.983 -1.143 -16.644 1.00 96.19 90 PHE A CA 1
ATOM 646 C C . PHE A 1 90 ? -0.043 -2.207 -17.042 1.00 96.19 90 PHE A C 1
ATOM 648 O O . PHE A 1 90 ? -1.191 -2.134 -16.607 1.00 96.19 90 PHE A O 1
ATOM 655 N N . GLY A 1 91 ? 0.366 -3.227 -17.801 1.00 97.19 91 GLY A N 1
ATOM 656 C CA . GLY A 1 91 ? -0.469 -4.389 -18.096 1.00 97.19 91 GLY A CA 1
ATOM 657 C C . GLY A 1 91 ? -0.866 -5.141 -16.825 1.00 97.19 91 GLY A C 1
ATOM 658 O O . GLY A 1 91 ? -2.054 -5.356 -16.579 1.00 97.19 91 GLY A O 1
ATOM 659 N N . ALA A 1 92 ? 0.107 -5.473 -15.973 1.00 94.75 92 ALA A N 1
ATOM 660 C CA . ALA A 1 92 ? -0.139 -6.129 -14.690 1.00 94.75 92 ALA A CA 1
ATOM 661 C C . ALA A 1 92 ? -1.015 -5.271 -13.759 1.00 94.75 92 ALA A C 1
ATOM 663 O O . ALA A 1 92 ? -1.967 -5.780 -13.167 1.00 94.75 92 ALA A O 1
ATOM 664 N N . ALA A 1 93 ? -0.750 -3.963 -13.678 1.00 93.69 93 ALA A N 1
ATOM 665 C CA . ALA A 1 93 ? -1.557 -3.020 -12.906 1.00 93.69 93 ALA A CA 1
ATOM 666 C C . ALA A 1 93 ? -3.001 -2.941 -13.424 1.00 93.69 93 ALA A C 1
ATOM 668 O O . ALA A 1 93 ? -3.940 -2.943 -12.630 1.00 93.69 93 ALA A O 1
ATOM 669 N N . GLY A 1 94 ? -3.196 -2.936 -14.745 1.00 95.81 94 GLY A N 1
ATOM 670 C CA . GLY A 1 94 ? -4.514 -2.983 -15.371 1.00 95.81 94 GLY A CA 1
ATOM 671 C C . GLY A 1 94 ? -5.286 -4.250 -15.001 1.00 95.81 94 GLY A C 1
ATOM 672 O O . GLY A 1 94 ? -6.439 -4.165 -14.579 1.00 95.81 94 GLY A O 1
ATOM 673 N N . VAL A 1 95 ? -4.646 -5.422 -15.077 1.00 95.94 95 VAL A N 1
ATOM 674 C CA . VAL A 1 95 ? -5.253 -6.701 -14.662 1.00 95.94 95 VAL A CA 1
ATOM 675 C C . VAL A 1 95 ? -5.604 -6.686 -13.174 1.00 95.94 95 VAL A C 1
ATOM 677 O O . VAL A 1 95 ? -6.73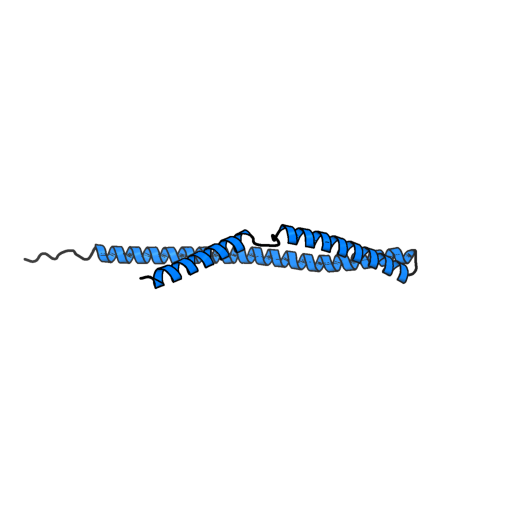6 -7.008 -12.809 1.00 95.94 95 VAL A O 1
ATOM 680 N N . ALA A 1 96 ? -4.680 -6.254 -12.313 1.00 93.38 96 ALA A N 1
ATOM 681 C CA . ALA A 1 96 ? -4.919 -6.143 -10.877 1.00 93.38 96 ALA A CA 1
ATOM 682 C C . ALA A 1 96 ? -6.082 -5.186 -10.562 1.00 93.38 96 ALA A C 1
ATOM 684 O O . ALA A 1 96 ? -6.942 -5.515 -9.746 1.00 93.38 96 ALA A O 1
ATOM 685 N N . ALA A 1 97 ? -6.169 -4.044 -11.251 1.00 94.06 97 ALA A N 1
ATOM 686 C CA . ALA A 1 97 ? -7.263 -3.088 -11.101 1.00 94.06 97 ALA A CA 1
ATOM 687 C C . ALA A 1 97 ? -8.614 -3.677 -11.537 1.00 94.06 97 ALA A C 1
ATOM 689 O O . ALA A 1 97 ? -9.630 -3.444 -10.881 1.00 94.06 97 ALA A O 1
ATOM 690 N N . LEU A 1 98 ? -8.647 -4.472 -12.612 1.00 95.56 98 LEU A N 1
ATOM 691 C CA . LEU A 1 98 ? -9.864 -5.155 -13.058 1.00 95.56 98 LEU A CA 1
ATOM 692 C C . LEU A 1 98 ? -10.321 -6.221 -12.058 1.00 95.56 98 LEU A C 1
ATOM 694 O O . LEU A 1 98 ? -11.505 -6.258 -11.714 1.00 95.56 98 LEU A O 1
ATOM 698 N N . ILE A 1 99 ? -9.395 -7.042 -11.555 1.00 95.12 99 ILE A N 1
ATOM 699 C CA . ILE A 1 99 ? -9.683 -8.047 -10.523 1.00 95.12 99 ILE A CA 1
ATOM 700 C C . ILE A 1 99 ? -10.182 -7.353 -9.253 1.00 95.12 99 ILE A C 1
ATOM 702 O O . ILE A 1 99 ? -11.250 -7.695 -8.749 1.00 95.12 99 ILE A O 1
ATOM 706 N N . GLY A 1 100 ? -9.465 -6.332 -8.778 1.00 90.31 100 GLY A N 1
ATOM 707 C CA . GLY A 1 100 ? -9.837 -5.552 -7.599 1.00 90.31 100 GLY A CA 1
ATOM 708 C C . GLY A 1 100 ? -11.218 -4.916 -7.741 1.00 90.31 100 GLY A C 1
ATOM 709 O O . GLY A 1 100 ? -12.060 -5.072 -6.860 1.00 90.31 100 GLY A O 1
ATOM 710 N N . LYS A 1 101 ? -11.509 -4.292 -8.889 1.00 92.25 101 LYS A N 1
ATOM 711 C CA . LYS A 1 101 ? -12.837 -3.737 -9.189 1.00 92.25 101 LYS A CA 1
ATOM 712 C C . LYS A 1 101 ? -13.926 -4.807 -9.111 1.00 92.25 101 LYS A C 1
ATOM 714 O O . LYS A 1 101 ? -14.992 -4.546 -8.559 1.00 92.25 101 LYS A O 1
ATOM 719 N N . ASN A 1 102 ? -13.681 -5.996 -9.657 1.00 88.38 102 ASN A N 1
ATOM 720 C CA . ASN A 1 102 ? -14.653 -7.086 -9.636 1.00 88.38 102 ASN A CA 1
ATOM 721 C C . ASN A 1 102 ? -14.863 -7.649 -8.226 1.00 88.38 102 ASN A C 1
ATOM 723 O O . ASN A 1 102 ? -15.990 -8.004 -7.892 1.00 88.38 102 ASN A O 1
ATOM 727 N N . GLN A 1 103 ? -13.820 -7.705 -7.399 1.00 87.88 103 GLN A N 1
ATOM 728 C CA . GLN A 1 103 ? -13.933 -8.136 -6.003 1.00 87.88 103 GLN A CA 1
ATOM 729 C C . GLN A 1 103 ? -14.706 -7.115 -5.160 1.00 87.88 103 GLN A C 1
ATOM 731 O O . GLN A 1 103 ? -15.623 -7.490 -4.436 1.00 87.88 103 GLN A O 1
ATOM 736 N N . VAL A 1 104 ? -14.418 -5.818 -5.316 1.00 88.44 104 VAL A N 1
ATOM 737 C CA . VAL A 1 104 ? -15.154 -4.742 -4.628 1.00 88.44 104 VAL A CA 1
ATOM 738 C C . VAL A 1 104 ? -16.635 -4.757 -5.014 1.00 88.44 104 VAL A C 1
ATOM 740 O O . VAL A 1 104 ? -17.495 -4.680 -4.143 1.00 88.44 104 VAL A O 1
ATOM 743 N N . LYS A 1 105 ? -16.947 -4.928 -6.305 1.00 81.38 105 LYS A N 1
ATOM 744 C CA . LYS A 1 105 ? -18.332 -5.042 -6.794 1.00 81.38 105 LYS A CA 1
ATOM 745 C C . LYS A 1 105 ? -19.083 -6.271 -6.271 1.00 81.38 105 LYS A C 1
ATOM 747 O O . LYS A 1 105 ? -20.305 -6.245 -6.233 1.00 81.38 105 LYS A O 1
ATOM 752 N N . GLN A 1 106 ? -18.379 -7.352 -5.939 1.00 79.62 106 GLN A N 1
ATOM 753 C CA . GLN A 1 106 ? -18.986 -8.551 -5.353 1.00 79.62 106 GLN A CA 1
ATOM 754 C C . GLN A 1 106 ? -19.183 -8.408 -3.842 1.00 79.62 106 GLN A C 1
ATOM 756 O O . GLN A 1 106 ? -20.194 -8.860 -3.315 1.00 79.62 106 GLN A O 1
ATOM 761 N N . ALA A 1 107 ? -18.240 -7.764 -3.150 1.00 77.94 107 ALA A N 1
ATOM 762 C CA . ALA A 1 107 ? -18.309 -7.544 -1.707 1.00 77.94 107 ALA A CA 1
ATOM 763 C C . ALA A 1 107 ? -19.344 -6.476 -1.309 1.00 77.94 107 ALA A C 1
ATOM 765 O O . ALA A 1 107 ? -19.882 -6.522 -0.205 1.00 77.94 107 ALA A O 1
ATOM 766 N N . LEU A 1 108 ? -19.633 -5.523 -2.199 1.00 66.62 108 LEU A N 1
ATOM 767 C CA . LEU A 1 108 ? -20.636 -4.480 -2.001 1.00 66.62 108 LEU A CA 1
ATOM 768 C C . LEU A 1 108 ? -21.691 -4.590 -3.112 1.00 66.62 108 LEU A C 1
ATOM 770 O O . LEU A 1 108 ? -21.383 -4.232 -4.252 1.00 66.62 108 LEU A O 1
ATOM 774 N N . PRO A 1 109 ? -22.929 -5.052 -2.825 1.00 59.38 109 PRO A N 1
ATOM 775 C CA . PRO A 1 109 ? -24.013 -4.960 -3.791 1.00 59.38 109 PRO A CA 1
ATOM 776 C C . PRO A 1 109 ? -24.131 -3.491 -4.238 1.00 59.38 109 PRO A C 1
ATOM 778 O O . PRO A 1 109 ? -24.227 -2.619 -3.373 1.00 59.38 109 PRO A O 1
ATOM 781 N N . PRO A 1 110 ? -24.131 -3.191 -5.552 1.00 63.16 110 PRO A N 1
ATOM 782 C CA . PRO A 1 110 ? -24.154 -1.816 -6.064 1.00 63.16 110 PRO A CA 1
ATOM 783 C C . PRO A 1 110 ? -25.342 -0.985 -5.562 1.00 63.16 110 PRO A C 1
ATOM 785 O O . PRO A 1 110 ? -25.294 0.240 -5.571 1.00 63.16 110 PRO A O 1
ATOM 788 N N . GLU A 1 111 ? -26.400 -1.659 -5.110 1.00 60.19 111 GLU A N 1
ATOM 789 C CA . GLU A 1 111 ? -27.568 -1.066 -4.481 1.00 60.19 111 GLU A CA 1
ATOM 790 C C . GLU A 1 111 ? -27.872 -1.842 -3.196 1.00 60.19 111 GLU A C 1
ATOM 792 O O . GLU A 1 111 ? -28.077 -3.062 -3.261 1.00 60.19 111 GLU A O 1
ATOM 797 N N . PRO A 1 112 ? -27.958 -1.185 -2.027 1.00 65.62 112 PRO A N 1
ATOM 798 C CA . PRO A 1 112 ? -28.383 -1.839 -0.804 1.00 65.62 112 PRO A CA 1
ATOM 799 C C . PRO A 1 112 ? -29.906 -2.007 -0.869 1.00 65.62 112 PRO A C 1
ATOM 801 O O . PRO A 1 112 ? -30.650 -1.300 -0.197 1.00 65.62 112 PRO A O 1
ATOM 804 N N . LYS A 1 113 ? -30.389 -2.915 -1.729 1.00 67.06 113 LYS A N 1
ATOM 805 C CA . LYS A 1 113 ? -31.824 -3.121 -1.993 1.00 67.06 113 LYS A CA 1
ATOM 806 C C . LYS A 1 113 ? -32.599 -3.366 -0.701 1.00 67.06 113 LYS A C 1
ATOM 808 O O . LYS A 1 113 ? -33.628 -2.739 -0.491 1.00 67.06 113 LYS A O 1
ATOM 813 N N . ALA A 1 114 ? -32.030 -4.164 0.203 1.00 65.88 114 ALA A N 1
ATOM 814 C CA . ALA A 1 114 ? -32.601 -4.417 1.522 1.00 65.88 114 ALA A CA 1
ATOM 815 C C . ALA A 1 114 ? -32.657 -3.156 2.410 1.00 65.88 114 ALA A C 1
ATOM 817 O O . ALA A 1 114 ? -33.649 -2.939 3.103 1.00 65.88 114 ALA A O 1
ATOM 818 N N . ALA A 1 115 ? -31.638 -2.288 2.373 1.00 67.31 115 ALA A N 1
ATOM 819 C CA . ALA A 1 115 ? -31.635 -1.047 3.155 1.00 67.31 115 ALA A CA 1
ATOM 820 C C . ALA A 1 115 ? -32.580 0.012 2.565 1.00 67.31 115 ALA A C 1
ATOM 822 O O . ALA A 1 115 ? -33.242 0.733 3.304 1.00 67.31 115 ALA A O 1
ATOM 823 N N . MET A 1 116 ? -32.689 0.075 1.236 1.00 73.31 116 MET A N 1
ATOM 824 C CA . MET A 1 116 ? -33.636 0.948 0.541 1.00 73.31 116 MET A CA 1
ATOM 825 C C . MET A 1 116 ? -35.088 0.515 0.766 1.00 73.31 116 MET A C 1
ATOM 827 O O . MET A 1 116 ? -35.959 1.363 0.934 1.00 73.31 116 MET A O 1
ATOM 831 N N . GLU A 1 117 ? -35.361 -0.790 0.777 1.00 74.88 117 GLU A N 1
ATOM 832 C CA . GLU A 1 117 ? -36.692 -1.333 1.060 1.00 74.88 117 GLU A CA 1
ATOM 833 C C . GLU A 1 117 ? -37.087 -1.116 2.526 1.00 74.88 117 GLU A C 1
ATOM 835 O O . GLU A 1 117 ? -38.204 -0.681 2.805 1.00 74.88 117 GLU A O 1
ATOM 840 N N . SER A 1 118 ? -36.146 -1.317 3.455 1.00 74.31 118 SER A N 1
ATOM 841 C CA . SER A 1 118 ? -36.357 -1.043 4.882 1.00 74.31 118 SER A CA 1
ATOM 842 C C . SER A 1 118 ? -36.597 0.451 5.131 1.00 74.31 118 SER A C 1
ATOM 844 O O . SER A 1 118 ? -37.584 0.814 5.758 1.00 74.31 118 SER A O 1
ATOM 846 N N . GLY A 1 119 ? -35.795 1.332 4.522 1.00 81.88 119 GLY A N 1
ATOM 847 C CA . GLY A 1 119 ? -35.983 2.782 4.628 1.00 81.88 119 GLY A CA 1
ATOM 848 C C . GLY A 1 119 ? -37.303 3.278 4.027 1.00 81.88 119 GLY A C 1
ATOM 849 O O . GLY A 1 119 ? -37.929 4.177 4.583 1.00 81.88 119 GLY A O 1
ATOM 850 N N . LYS A 1 120 ? -37.778 2.682 2.923 1.00 82.00 120 LYS A N 1
ATOM 851 C CA . LYS A 1 120 ? -39.105 3.003 2.367 1.00 82.00 120 LYS A CA 1
ATOM 852 C C . LYS A 1 120 ? -40.226 2.622 3.330 1.00 82.00 120 LYS A C 1
ATOM 854 O O . LYS A 1 120 ? -41.123 3.435 3.534 1.00 82.00 120 LYS A O 1
ATOM 859 N N . ARG A 1 121 ? -40.149 1.433 3.939 1.00 79.81 121 ARG A N 1
ATOM 860 C CA . ARG A 1 121 ? -41.122 0.964 4.937 1.00 79.81 121 ARG A CA 1
ATOM 861 C C . ARG A 1 121 ? -41.135 1.844 6.183 1.00 79.81 121 ARG A C 1
ATOM 863 O O . ARG A 1 121 ? -42.212 2.179 6.665 1.00 79.81 121 ARG A O 1
ATOM 870 N N . ASP A 1 122 ? -39.967 2.266 6.656 1.00 84.38 122 ASP A N 1
ATOM 871 C CA . ASP A 1 122 ? -39.852 3.150 7.820 1.00 84.38 122 ASP A CA 1
ATOM 872 C C . ASP A 1 122 ? -40.463 4.531 7.537 1.00 84.38 122 ASP A C 1
ATOM 874 O O . ASP A 1 122 ? -41.214 5.067 8.353 1.00 84.38 122 ASP A O 1
ATOM 878 N N . VAL A 1 123 ? -40.229 5.086 6.343 1.00 86.31 123 VAL A N 1
ATOM 879 C CA . VAL A 1 123 ? -40.858 6.344 5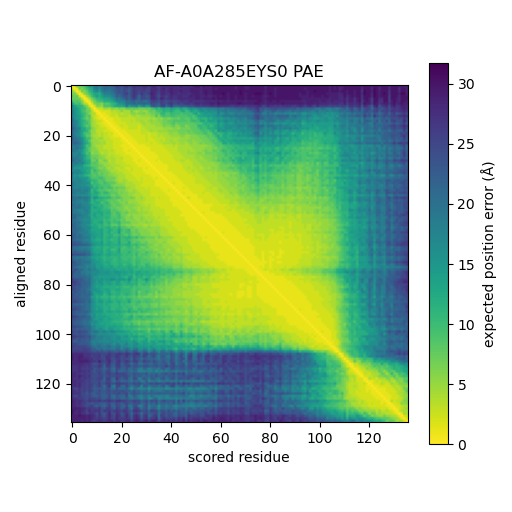.905 1.00 86.31 123 VAL A CA 1
ATOM 880 C C . VAL A 1 123 ? -42.377 6.197 5.786 1.00 86.31 123 VAL A C 1
ATOM 882 O O . VAL A 1 123 ? -43.114 7.108 6.167 1.00 86.31 123 VAL A O 1
ATOM 885 N N . GLU A 1 124 ? -42.864 5.063 5.284 1.00 88.56 124 GLU A N 1
ATOM 886 C CA . GLU A 1 124 ? -44.298 4.779 5.180 1.00 88.56 124 GLU A CA 1
ATOM 887 C C . GLU A 1 124 ? -44.962 4.644 6.555 1.00 88.56 124 GLU A C 1
ATOM 889 O O . GLU A 1 124 ? -46.020 5.232 6.779 1.00 88.56 124 GLU A O 1
ATOM 894 N N . ALA A 1 125 ? -44.310 3.959 7.499 1.00 86.06 125 ALA A N 1
ATOM 895 C CA . ALA A 1 125 ? -44.783 3.801 8.871 1.00 86.06 125 ALA A CA 1
ATOM 896 C C . ALA A 1 125 ? -44.874 5.149 9.602 1.00 86.06 125 ALA A C 1
ATOM 898 O O . ALA A 1 125 ? -45.893 5.457 10.224 1.00 86.06 125 ALA A O 1
ATOM 899 N N . VAL A 1 126 ? -43.853 6.002 9.461 1.00 87.25 126 VAL A N 1
ATOM 900 C CA . VAL A 1 126 ? -43.861 7.360 10.030 1.00 87.25 126 VAL A CA 1
ATOM 901 C C . VAL A 1 126 ? -44.956 8.218 9.388 1.00 87.25 126 VAL A C 1
ATOM 903 O O . VAL A 1 126 ? -45.680 8.933 10.082 1.00 87.25 126 VAL A O 1
ATOM 906 N N . LYS A 1 127 ? -45.131 8.135 8.063 1.00 88.62 127 LYS A N 1
ATOM 907 C CA . LYS A 1 127 ? -46.166 8.892 7.344 1.00 88.62 127 LYS A CA 1
ATOM 908 C C . LYS A 1 127 ? -47.582 8.433 7.711 1.00 88.62 127 LYS A C 1
ATOM 910 O O . LYS A 1 127 ? -48.480 9.272 7.784 1.00 88.62 127 LYS A O 1
ATOM 915 N N . GLY A 1 128 ? -47.771 7.138 7.969 1.00 87.62 128 GLY A N 1
ATOM 916 C CA . GLY A 1 128 ? -49.009 6.562 8.496 1.00 87.62 128 GLY A CA 1
ATOM 917 C C . GLY A 1 128 ? -49.338 7.091 9.892 1.00 87.62 128 GLY A C 1
ATOM 918 O O . GLY A 1 128 ? -50.404 7.674 10.083 1.00 87.62 128 GLY A O 1
ATOM 919 N N . ALA A 1 129 ? -48.380 7.014 10.822 1.00 84.25 129 ALA A N 1
ATOM 920 C CA . ALA A 1 129 ? -48.547 7.491 12.197 1.00 84.25 129 ALA A CA 1
ATOM 921 C C . ALA A 1 129 ? -48.900 8.992 12.277 1.00 84.25 129 ALA A C 1
ATOM 923 O O . ALA A 1 129 ? -49.754 9.398 13.065 1.00 84.25 129 ALA A O 1
ATOM 924 N N . ILE A 1 130 ? -48.302 9.827 11.416 1.00 87.25 130 ILE A N 1
ATOM 925 C CA . ILE A 1 130 ? -48.594 11.272 11.346 1.00 87.25 130 ILE A CA 1
ATOM 926 C C . ILE A 1 130 ? -50.001 11.558 10.796 1.00 87.25 130 ILE A C 1
ATOM 928 O O . ILE A 1 130 ? -50.616 12.562 11.162 1.00 87.25 130 ILE A O 1
ATOM 932 N N . ARG A 1 131 ? -50.507 10.724 9.880 1.00 84.19 131 ARG A N 1
ATOM 933 C CA . ARG A 1 131 ? -51.844 10.895 9.294 1.00 84.19 131 ARG A CA 1
ATOM 934 C C . ARG A 1 131 ? -52.933 10.479 10.278 1.00 84.19 131 ARG A C 1
ATOM 936 O O . ARG A 1 131 ? -53.943 11.163 10.369 1.00 84.19 131 ARG A O 1
ATOM 943 N N . GLU A 1 132 ? -52.704 9.408 11.027 1.00 82.00 132 GLU A N 1
ATOM 944 C CA . GLU A 1 132 ? -53.643 8.889 12.023 1.00 82.00 132 GLU A CA 1
ATOM 945 C C . GLU A 1 132 ? -53.761 9.820 13.239 1.00 82.00 132 GLU A C 1
ATOM 947 O O . GLU A 1 132 ? -54.869 10.158 13.646 1.00 82.00 132 GLU A O 1
ATOM 952 N N . GLY A 1 133 ? -52.644 10.387 13.710 1.00 74.94 133 GLY A N 1
ATOM 953 C CA . GLY A 1 133 ? -52.642 11.402 14.774 1.00 74.94 133 GLY A CA 1
ATOM 954 C C . GLY A 1 133 ? -53.243 12.767 14.397 1.00 74.94 133 GLY A C 1
ATOM 955 O O . GLY A 1 133 ? -53.331 13.637 15.253 1.00 74.94 133 GLY A O 1
ATOM 956 N N . ARG A 1 134 ? -53.637 12.989 13.134 1.00 66.75 134 ARG A N 1
ATOM 957 C CA . ARG A 1 134 ? -54.298 14.227 12.664 1.00 66.75 134 ARG A CA 1
ATOM 958 C C . ARG A 1 134 ? -55.822 14.104 12.578 1.00 66.75 134 ARG A C 1
ATOM 960 O O . ARG A 1 134 ? -56.501 15.097 12.334 1.00 66.75 134 ARG A O 1
ATOM 967 N N . HIS A 1 135 ? -56.343 12.888 12.717 1.00 56.72 135 HIS A N 1
ATOM 968 C CA . HIS A 1 135 ? -57.775 12.593 12.676 1.00 56.72 135 HIS A CA 1
ATOM 969 C C . HIS A 1 135 ? -58.359 12.250 14.061 1.00 56.72 135 HIS A C 1
ATOM 971 O O . HIS A 1 135 ? -59.551 11.957 14.142 1.00 56.72 135 HIS A O 1
ATOM 977 N N . ALA A 1 136 ? -57.536 12.313 15.114 1.00 51.84 136 ALA A N 1
ATOM 978 C CA . ALA A 1 136 ? -57.934 12.320 16.523 1.00 51.84 136 ALA A CA 1
ATOM 979 C C . ALA A 1 136 ? -57.947 13.760 17.056 1.00 51.84 136 ALA A C 1
ATOM 981 O O . ALA A 1 136 ? -58.810 14.054 17.910 1.00 51.84 136 ALA A O 1
#

pLDDT: mean 87.33, std 13.75, range [45.09, 98.19]

Sequence (136 aa):
MTTHTEQQPTAQLVSQLSEQVSTLVKDELTLARMEMVEKGKRAGTGAGLLGGAGVMALYGVGALLVTIGAVLALFMPVWVAALIVTVVLFGAAGVAALIGKNQVKQALPPEPKAAMESGKRDVEAVKGAIREGRHA

Organism: NCBI:txid1036182

Mean predicted aligned error: 12.72 Å

Secondary structure (DSSP, 8-state):
--------HHHHHHHHHHHHHHHHHHHHHHHHHHHHHHHHHHHHHHHHHHHHHHHHHHHHHHHHHHHHHHHHTTTS-HHHHHHHHHHHHHHHHHHHHHHHHHHHHHHS-SS-HHHHHHHHHHHHHHHHHHHHTT--

Solvent-accessible surface area (backbone atoms only — not comparable to full-atom values): 7599 Å² total; per-residue (Å²): 138,82,87,82,79,90,78,68,70,65,66,54,50,54,51,53,49,51,49,49,52,55,48,51,53,51,50,52,51,50,50,52,49,52,51,49,51,53,51,47,49,54,51,50,53,51,50,48,51,53,49,50,50,49,55,51,48,53,54,49,50,53,51,49,52,50,50,53,28,57,60,41,34,76,80,43,59,59,70,60,23,47,49,52,49,48,52,52,51,54,49,52,49,51,52,51,50,52,52,50,53,54,50,52,54,66,76,41,65,95,60,60,58,68,60,55,53,51,51,51,51,52,52,50,53,53,54,48,54,58,54,56,68,69,79,112

Nearest PDB structures (foldseek):
  3g67-assembly1_B  TM=4.028E-01  e=8.823E+00  Ther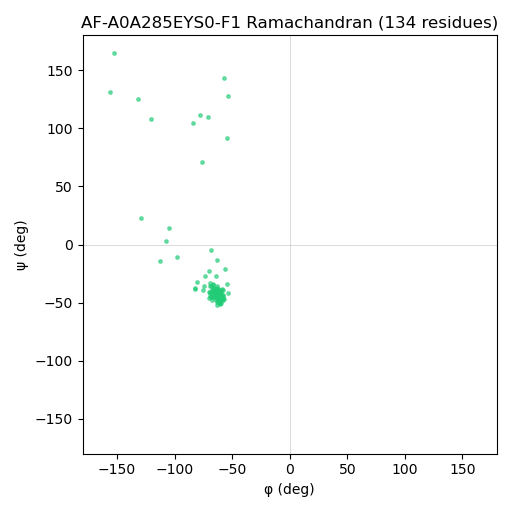motoga maritima
  3g6b-assembly1_B  TM=4.066E-01  e=8.823E+00  Thermotoga maritima

InterPro domains:
  IPR009937 Putative Actinobacterial Holin-X, holin superfamily III [PF07332] (12-127)